Protein AF-A0A2T2V315-F1 (afdb_monomer_lite)

Foldseek 3Di:
DDVVVLVVLLVVLQVLLVVLVVQLVVLVVCVVVVVDPDPRSCVRHVVSNVSSVVSVVVSVVSVVVVVVVVVVVVPPD

Secondary structure (DSSP, 8-state):
--HHHHHHHHHHHHHHHHHHHHHHHHHHHHTTTTT--THHHIIIIIHHHHHHHHHHHHHHHHHHHHHHHHHHHTT--

pLDDT: mean 72.09, std 8.63, range [49.47, 85.44]

Structure (mmCIF, N/CA/C/O backbone):
data_AF-A0A2T2V315-F1
#
_entry.id   AF-A0A2T2V315-F1
#
loop_
_atom_site.group_PDB
_atom_site.id
_atom_site.type_symbol
_atom_site.label_atom_id
_atom_site.label_alt_id
_atom_site.label_comp_id
_atom_site.label_asym_id
_atom_site.label_entity_id
_atom_site.label_seq_id
_atom_site.pdbx_PDB_ins_code
_atom_site.Cartn_x
_atom_site.Cartn_y
_atom_site.Cartn_z
_atom_site.occupancy
_atom_site.B_iso_or_equiv
_atom_site.auth_seq_id
_atom_site.auth_comp_id
_atom_site.auth_asym_id
_atom_site.auth_atom_id
_atom_site.pdbx_PDB_model_num
ATOM 1 N N . MET A 1 1 ? 18.723 -2.128 -14.756 1.00 49.47 1 MET A N 1
ATOM 2 C CA . MET A 1 1 ? 17.763 -3.189 -14.377 1.00 49.47 1 MET A CA 1
ATOM 3 C C . MET A 1 1 ? 17.227 -3.754 -15.676 1.00 49.47 1 MET A C 1
ATOM 5 O O . MET A 1 1 ? 16.764 -2.956 -16.472 1.00 49.47 1 MET A O 1
ATOM 9 N N . THR A 1 2 ? 17.395 -5.051 -15.934 1.00 70.50 2 THR A N 1
ATOM 10 C CA . THR A 1 2 ? 17.036 -5.684 -17.218 1.00 70.50 2 THR A CA 1
ATOM 11 C C . THR A 1 2 ? 15.521 -5.644 -17.443 1.00 70.50 2 THR A C 1
ATOM 13 O O . THR A 1 2 ? 14.770 -5.834 -16.481 1.00 70.50 2 THR A O 1
ATOM 16 N N . ASP A 1 3 ? 15.067 -5.401 -18.674 1.00 68.19 3 ASP A N 1
ATOM 17 C CA . ASP A 1 3 ? 13.639 -5.245 -19.006 1.00 68.19 3 ASP A CA 1
ATOM 18 C C . ASP A 1 3 ? 12.784 -6.469 -18.646 1.00 68.19 3 ASP A C 1
ATOM 20 O O . ASP A 1 3 ? 11.669 -6.319 -18.139 1.00 68.19 3 ASP A O 1
ATOM 24 N N . ASP A 1 4 ? 13.343 -7.678 -18.754 1.00 72.50 4 ASP A N 1
ATOM 25 C CA . ASP A 1 4 ? 12.692 -8.924 -18.321 1.00 72.50 4 ASP A CA 1
ATOM 26 C C . ASP A 1 4 ? 12.315 -8.915 -16.828 1.00 72.50 4 ASP A C 1
ATOM 28 O O . ASP A 1 4 ? 11.261 -9.417 -16.412 1.00 72.50 4 ASP A O 1
ATOM 32 N N . THR A 1 5 ? 13.158 -8.292 -15.999 1.00 71.62 5 THR A N 1
ATOM 33 C CA . THR A 1 5 ? 12.924 -8.155 -14.559 1.00 71.62 5 THR A CA 1
ATOM 34 C C . THR A 1 5 ? 11.786 -7.175 -14.292 1.00 71.62 5 THR A C 1
ATOM 36 O O . THR A 1 5 ? 10.949 -7.436 -13.424 1.00 71.62 5 THR A O 1
ATOM 39 N N . LYS A 1 6 ? 11.698 -6.075 -15.052 1.00 64.69 6 LYS A N 1
ATOM 40 C CA . LYS A 1 6 ? 10.600 -5.107 -14.914 1.00 64.69 6 LYS A CA 1
ATOM 41 C C . LYS A 1 6 ? 9.266 -5.716 -15.350 1.00 64.69 6 LYS A C 1
ATOM 43 O O . LYS A 1 6 ? 8.277 -5.602 -14.628 1.00 64.69 6 LYS A O 1
ATOM 48 N N . GLN A 1 7 ? 9.232 -6.443 -16.465 1.00 72.31 7 GLN A N 1
ATOM 49 C CA . GLN A 1 7 ? 7.999 -7.073 -16.945 1.00 72.31 7 GLN A CA 1
ATOM 50 C C . GLN A 1 7 ? 7.484 -8.158 -15.982 1.00 72.31 7 GLN A C 1
ATOM 52 O O . GLN A 1 7 ? 6.280 -8.253 -15.719 1.00 72.31 7 GLN A O 1
ATOM 57 N N . THR A 1 8 ? 8.395 -8.930 -15.384 1.00 78.69 8 THR A N 1
ATOM 58 C CA . THR A 1 8 ? 8.049 -9.917 -14.351 1.00 78.69 8 THR A CA 1
ATOM 59 C C . THR A 1 8 ? 7.493 -9.247 -13.094 1.00 78.69 8 THR A C 1
ATOM 61 O O . THR A 1 8 ? 6.461 -9.685 -12.579 1.00 78.69 8 THR A O 1
ATOM 64 N N . LEU A 1 9 ? 8.121 -8.161 -12.625 1.00 75.69 9 LEU A N 1
ATOM 65 C CA . LEU A 1 9 ? 7.621 -7.380 -11.489 1.00 75.69 9 LEU A CA 1
ATOM 66 C C . LEU A 1 9 ? 6.224 -6.826 -11.769 1.00 75.69 9 LEU A C 1
ATOM 68 O O . LEU A 1 9 ? 5.335 -6.997 -10.939 1.00 75.69 9 LEU A O 1
ATOM 72 N N . PHE A 1 10 ? 6.004 -6.223 -12.940 1.00 74.94 10 PHE A N 1
ATOM 73 C CA . PHE A 1 10 ? 4.694 -5.704 -13.335 1.00 74.94 10 PHE A CA 1
ATOM 74 C C . PHE A 1 10 ? 3.613 -6.784 -13.243 1.00 74.94 10 PHE A C 1
ATOM 76 O O . PHE A 1 10 ? 2.567 -6.572 -12.630 1.00 74.94 10 PHE A O 1
ATOM 83 N N . ARG A 1 11 ? 3.882 -7.971 -13.795 1.00 76.62 11 ARG A N 1
ATOM 84 C CA . ARG A 1 11 ? 2.927 -9.083 -13.784 1.00 76.62 11 ARG A CA 1
ATOM 85 C C . ARG A 1 11 ? 2.609 -9.553 -12.364 1.00 76.62 11 ARG A C 1
ATOM 87 O O . ARG A 1 11 ? 1.449 -9.827 -12.064 1.00 76.62 11 ARG A O 1
ATOM 94 N N . TRP A 1 12 ?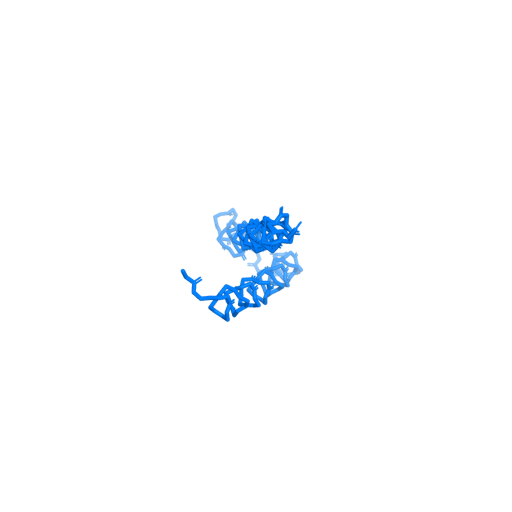 3.614 -9.599 -11.491 1.00 78.94 12 TRP A N 1
ATOM 95 C CA . TRP A 1 12 ? 3.439 -9.928 -10.076 1.00 78.94 12 TRP A CA 1
ATOM 96 C C . TRP A 1 12 ? 2.650 -8.861 -9.311 1.00 78.94 12 TRP A C 1
ATOM 98 O O . TRP A 1 12 ? 1.724 -9.212 -8.581 1.00 78.94 12 TRP A O 1
ATOM 108 N N . PHE A 1 13 ? 2.950 -7.574 -9.507 1.00 78.44 13 PHE A N 1
ATOM 109 C CA . PHE A 1 13 ? 2.209 -6.475 -8.879 1.00 78.44 13 PHE A CA 1
ATOM 110 C C . PHE A 1 13 ? 0.759 -6.420 -9.355 1.00 78.44 13 PHE A C 1
ATOM 112 O O . PHE A 1 13 ? -0.147 -6.233 -8.547 1.00 78.44 13 PHE A O 1
ATOM 119 N N . PHE A 1 14 ? 0.518 -6.645 -10.645 1.00 77.88 14 PHE A N 1
ATOM 120 C CA . PHE A 1 14 ? -0.826 -6.660 -11.210 1.00 77.88 14 PHE A CA 1
ATOM 121 C C . PHE A 1 14 ? -1.645 -7.862 -10.717 1.00 77.88 14 PHE A C 1
ATOM 123 O O . PHE A 1 14 ? -2.800 -7.711 -10.317 1.00 77.88 14 PHE A O 1
ATOM 130 N N . ALA A 1 15 ? -1.037 -9.053 -10.672 1.00 81.06 15 ALA A N 1
ATOM 131 C CA . ALA A 1 15 ? -1.669 -10.237 -10.094 1.00 81.06 15 ALA A CA 1
ATOM 132 C C . ALA A 1 15 ? -1.962 -10.047 -8.597 1.00 81.06 15 ALA A C 1
ATOM 134 O O . ALA A 1 15 ? -3.058 -10.371 -8.142 1.00 81.06 15 ALA A O 1
ATOM 135 N N . GLY A 1 16 ? -1.018 -9.461 -7.851 1.00 78.19 16 GLY A N 1
ATOM 136 C CA . GLY A 1 16 ? -1.197 -9.085 -6.451 1.00 78.19 16 GLY A CA 1
ATOM 137 C C . GLY A 1 16 ? -2.356 -8.108 -6.263 1.00 78.19 16 GLY A C 1
ATOM 138 O O . GLY A 1 16 ? -3.230 -8.357 -5.436 1.00 78.19 16 GLY A O 1
ATOM 139 N N . ALA A 1 17 ? -2.429 -7.052 -7.079 1.00 75.94 17 ALA A N 1
ATOM 140 C CA . ALA A 1 17 ? -3.522 -6.082 -7.050 1.00 75.94 17 ALA A CA 1
ATOM 141 C C . ALA A 1 17 ? -4.887 -6.751 -7.257 1.00 75.94 17 ALA A C 1
ATOM 143 O O . ALA A 1 17 ? -5.810 -6.508 -6.481 1.00 75.94 17 ALA A O 1
ATOM 144 N N . ALA A 1 18 ? -5.010 -7.631 -8.256 1.00 80.75 18 AL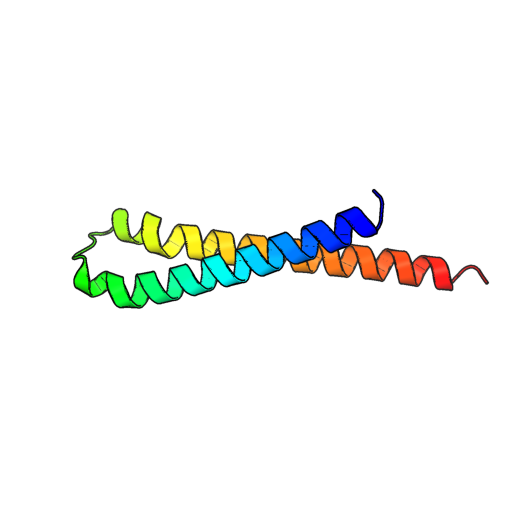A A N 1
ATOM 145 C CA . ALA A 1 18 ? -6.250 -8.355 -8.531 1.00 80.75 18 ALA A CA 1
ATOM 146 C C . ALA A 1 18 ? -6.671 -9.252 -7.354 1.00 80.75 18 ALA A C 1
ATOM 148 O O . ALA A 1 18 ? -7.847 -9.292 -6.989 1.00 80.75 18 ALA A O 1
ATOM 149 N N . LEU A 1 19 ? -5.707 -9.923 -6.720 1.00 83.94 19 LEU A N 1
ATOM 150 C CA . LEU A 1 19 ? -5.934 -10.765 -5.545 1.00 83.94 19 LEU A CA 1
ATOM 151 C C . LEU A 1 19 ? -6.393 -9.935 -4.336 1.00 83.94 19 LEU A C 1
ATOM 153 O O . LEU A 1 19 ? -7.366 -10.296 -3.675 1.00 83.94 19 LEU A O 1
ATOM 157 N N . PHE A 1 20 ? -5.748 -8.794 -4.087 1.00 81.00 20 PHE A N 1
ATOM 158 C CA . PHE A 1 20 ? -6.095 -7.881 -2.995 1.00 81.00 20 PHE A CA 1
ATOM 159 C C . PHE A 1 20 ? -7.455 -7.204 -3.196 1.00 81.00 20 PHE A C 1
ATOM 161 O O . PHE A 1 20 ? -8.239 -7.116 -2.249 1.00 81.00 20 PHE A O 1
ATOM 168 N N . TYR A 1 21 ? -7.782 -6.791 -4.421 1.00 75.00 21 TYR A N 1
ATOM 169 C CA . TYR A 1 21 ? -9.111 -6.270 -4.748 1.00 75.00 21 TYR A CA 1
ATOM 170 C C . TYR A 1 21 ? -10.193 -7.343 -4.623 1.00 75.00 21 TYR A C 1
ATOM 172 O O . TYR A 1 21 ? -11.244 -7.087 -4.033 1.00 75.00 21 TYR A O 1
ATOM 180 N N . GLY A 1 22 ? -9.930 -8.558 -5.111 1.00 80.81 22 GLY A N 1
ATOM 181 C CA . GLY A 1 22 ? -10.830 -9.696 -4.924 1.00 80.81 22 GLY A CA 1
ATOM 182 C C . GLY A 1 22 ? -11.079 -9.979 -3.442 1.00 80.81 22 GLY A C 1
ATOM 183 O O . GLY A 1 22 ? -12.223 -10.144 -3.018 1.00 80.81 22 GLY A O 1
ATOM 184 N N . TRP A 1 23 ? -10.025 -9.937 -2.627 1.00 80.12 23 TRP A N 1
ATOM 185 C CA . TRP A 1 23 ? -10.123 -10.107 -1.179 1.00 80.12 23 TRP A CA 1
ATOM 186 C C . TRP A 1 23 ? -10.911 -8.985 -0.487 1.00 80.12 23 TRP A C 1
ATOM 188 O O . TRP A 1 23 ? -11.690 -9.251 0.433 1.00 80.12 23 TRP A O 1
ATOM 198 N N . ALA A 1 24 ? -10.767 -7.737 -0.937 1.00 73.94 24 ALA A N 1
ATOM 199 C CA . ALA A 1 24 ? -11.547 -6.611 -0.425 1.00 73.94 24 ALA A CA 1
ATOM 200 C C . ALA A 1 24 ? -13.054 -6.793 -0.688 1.00 73.94 24 ALA A C 1
ATOM 202 O O . ALA A 1 24 ? -13.872 -6.557 0.203 1.00 73.94 24 ALA A O 1
ATOM 203 N N . ILE A 1 25 ? -13.424 -7.288 -1.874 1.00 77.50 25 ILE A N 1
ATOM 204 C CA . ILE A 1 25 ? -14.818 -7.601 -2.231 1.00 77.50 25 ILE A CA 1
ATOM 205 C C . ILE A 1 25 ? -15.363 -8.733 -1.352 1.00 77.50 25 ILE A C 1
ATOM 207 O O . ILE A 1 25 ? -16.464 -8.621 -0.810 1.00 77.50 25 ILE A O 1
ATOM 211 N N . VAL A 1 26 ? -14.581 -9.799 -1.149 1.00 78.88 26 VAL A N 1
ATOM 212 C CA . VAL A 1 26 ? -14.953 -10.893 -0.235 1.00 78.88 26 VAL A CA 1
ATOM 213 C C . VAL A 1 26 ? -15.142 -10.366 1.188 1.00 78.88 26 VAL A C 1
ATOM 215 O O . VAL A 1 26 ? -16.123 -10.713 1.842 1.00 78.88 26 VAL A O 1
ATOM 218 N N . SER A 1 27 ? -14.269 -9.473 1.655 1.00 70.69 27 SER A N 1
ATOM 219 C CA . SER A 1 27 ? -14.359 -8.874 2.992 1.00 70.69 27 SER A CA 1
ATOM 220 C C . SER A 1 27 ? -15.590 -7.985 3.175 1.00 70.69 27 SER A C 1
ATOM 222 O O . SER A 1 27 ? -16.181 -7.992 4.252 1.00 70.69 27 SER A O 1
ATOM 224 N N . LEU A 1 28 ? -16.031 -7.275 2.134 1.00 71.56 28 LEU A N 1
ATOM 225 C CA . LEU A 1 28 ? -17.291 -6.521 2.147 1.00 71.56 28 LEU A CA 1
ATOM 226 C C . LEU A 1 28 ? -18.512 -7.445 2.256 1.00 71.56 28 LEU A C 1
ATOM 228 O O . LEU A 1 28 ? -19.471 -7.127 2.957 1.00 71.56 28 LEU A O 1
ATOM 232 N N . TRP A 1 29 ? -18.469 -8.605 1.599 1.00 73.19 29 TRP A N 1
ATOM 233 C CA . TRP A 1 29 ? -19.579 -9.563 1.586 1.00 73.19 29 TRP A CA 1
ATOM 234 C C . TRP A 1 29 ? -19.636 -10.438 2.850 1.00 73.19 29 TRP A C 1
ATOM 236 O O . TRP A 1 29 ? -20.710 -10.800 3.334 1.00 73.19 29 TRP A O 1
ATOM 246 N N . VAL A 1 30 ? -18.472 -10.759 3.415 1.00 71.19 30 VAL A N 1
ATOM 247 C CA . V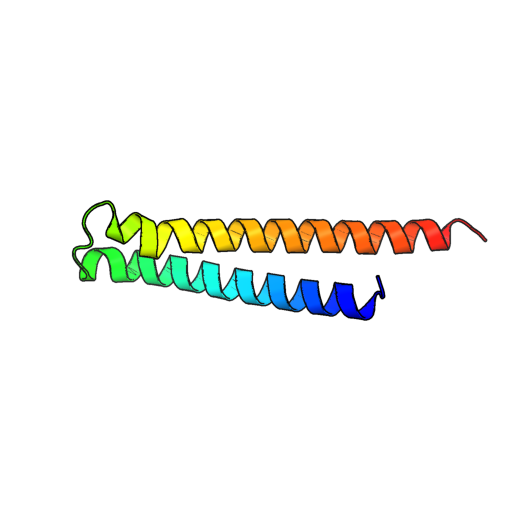AL A 1 30 ? -18.310 -11.557 4.641 1.00 71.19 30 VAL A CA 1
ATOM 248 C C . VAL A 1 30 ? -18.354 -10.685 5.905 1.00 71.19 30 VAL A C 1
ATOM 250 O O . VAL A 1 30 ? -18.716 -11.176 6.975 1.00 71.19 30 VAL A O 1
ATOM 253 N N . GLY A 1 31 ? -18.075 -9.385 5.789 1.00 64.88 31 GLY A N 1
ATOM 254 C CA . GLY A 1 31 ? -18.054 -8.413 6.887 1.00 64.88 31 GLY A CA 1
ATOM 255 C C . GLY A 1 31 ? -19.300 -8.424 7.784 1.00 64.88 31 GLY A C 1
ATOM 256 O O . GLY A 1 31 ? -19.146 -8.555 9.001 1.00 64.88 31 GLY A O 1
ATOM 257 N N . PRO A 1 32 ? -20.529 -8.385 7.230 1.00 63.41 32 PRO A N 1
ATOM 258 C CA . PRO A 1 32 ? -21.760 -8.485 8.018 1.00 63.41 32 PRO A CA 1
ATOM 259 C C . PRO A 1 32 ? -21.922 -9.847 8.708 1.00 63.41 32 PRO A C 1
ATOM 261 O O . PRO A 1 32 ? -22.495 -9.938 9.790 1.00 63.41 32 PRO A O 1
ATOM 264 N N . ARG A 1 33 ? -21.398 -10.918 8.097 1.00 64.94 33 ARG A N 1
ATOM 265 C CA . ARG A 1 33 ? -21.501 -12.301 8.589 1.00 64.94 33 ARG A CA 1
ATOM 266 C C . ARG A 1 33 ? -20.555 -12.599 9.751 1.00 64.94 33 ARG A C 1
ATOM 268 O O . ARG A 1 33 ? -20.839 -13.488 10.544 1.00 64.94 33 ARG A O 1
ATOM 275 N N . TRP A 1 34 ? -19.429 -11.894 9.837 1.00 65.81 34 TRP A N 1
ATOM 276 C CA . TRP A 1 34 ? -18.397 -12.136 10.851 1.00 65.81 34 TRP A CA 1
ATOM 277 C C . TRP A 1 34 ? -18.516 -11.234 12.090 1.00 65.81 34 TRP A C 1
ATOM 279 O O . TRP A 1 34 ? -17.680 -11.334 12.988 1.00 65.81 34 TRP A O 1
ATOM 289 N N . ASN A 1 35 ? -19.538 -10.368 12.162 1.00 62.59 35 ASN A N 1
ATOM 290 C CA . ASN A 1 35 ? -19.764 -9.426 13.270 1.00 62.59 35 ASN A CA 1
ATOM 291 C C . ASN A 1 35 ? -18.482 -8.649 13.659 1.00 62.59 35 ASN A C 1
ATOM 293 O O . ASN A 1 35 ? -18.179 -8.440 14.837 1.00 62.59 35 ASN A O 1
ATOM 297 N N . LEU A 1 36 ? -17.664 -8.300 12.654 1.00 60.28 36 LEU A N 1
ATOM 298 C CA . LEU A 1 36 ? -16.329 -7.738 12.857 1.00 60.28 36 LEU A CA 1
ATOM 299 C C . LEU A 1 36 ? -16.454 -6.301 13.356 1.00 60.28 36 LEU A C 1
ATOM 301 O O . LEU A 1 36 ? -16.733 -5.378 12.598 1.00 60.28 36 LEU A O 1
ATOM 305 N N . THR A 1 37 ? -16.218 -6.103 14.646 1.00 65.31 37 THR A N 1
ATOM 306 C CA . THR A 1 37 ? -16.214 -4.779 15.266 1.00 65.31 37 THR A CA 1
ATOM 307 C C . THR A 1 37 ? -14.948 -4.007 14.868 1.00 65.31 37 THR A C 1
ATOM 309 O O . THR A 1 37 ? -13.832 -4.518 15.000 1.00 65.31 37 THR A O 1
ATOM 312 N N . GLY A 1 38 ? -15.136 -2.773 14.382 1.00 67.94 38 GLY A N 1
ATOM 313 C CA . GLY A 1 38 ? -14.140 -1.704 14.191 1.00 67.94 38 GLY A CA 1
ATOM 314 C C . GLY A 1 38 ? -12.761 -2.129 13.671 1.00 67.94 38 GLY A C 1
ATOM 315 O O . GLY A 1 38 ? -12.509 -2.157 12.468 1.00 67.94 38 GLY A O 1
ATOM 316 N N . ALA A 1 39 ? -11.848 -2.448 14.592 1.00 71.81 39 ALA A N 1
ATOM 317 C CA . ALA A 1 39 ? -10.450 -2.758 14.292 1.00 71.81 39 ALA A CA 1
ATOM 318 C C . ALA A 1 39 ? -10.267 -4.002 13.405 1.00 71.81 39 ALA A C 1
ATOM 320 O O . ALA A 1 39 ? -9.395 -4.018 12.537 1.00 71.81 39 ALA A O 1
ATOM 321 N N . ARG A 1 40 ? -11.096 -5.041 13.572 1.00 70.94 40 ARG A N 1
ATOM 322 C CA . ARG A 1 40 ? -10.958 -6.265 12.762 1.00 70.94 40 ARG A CA 1
ATOM 323 C C . ARG A 1 40 ? -11.395 -6.047 11.315 1.00 70.94 40 ARG A C 1
ATOM 325 O O . ARG A 1 40 ? -10.795 -6.613 10.411 1.00 70.94 40 ARG A O 1
ATOM 332 N N . TYR A 1 41 ? -12.386 -5.188 11.089 1.00 69.19 41 TYR A N 1
ATOM 333 C CA . TYR A 1 41 ? -12.805 -4.810 9.740 1.00 69.19 41 TYR A CA 1
ATOM 334 C C . TYR A 1 41 ? -11.737 -3.961 9.029 1.00 69.19 41 TYR A C 1
ATOM 336 O O . TYR A 1 41 ? -11.459 -4.168 7.849 1.00 69.19 41 TYR A O 1
ATOM 344 N N . LEU A 1 42 ? -11.069 -3.069 9.770 1.00 70.19 42 LEU A N 1
ATOM 345 C CA . LEU A 1 42 ? -9.919 -2.301 9.279 1.00 70.19 42 LEU A CA 1
ATOM 346 C C . LEU A 1 42 ? -8.796 -3.220 8.771 1.00 70.19 42 LEU A C 1
ATOM 348 O O . LEU A 1 42 ? -8.297 -3.036 7.664 1.00 70.19 42 LEU A O 1
ATOM 352 N N . VAL A 1 43 ? -8.432 -4.242 9.548 1.00 76.62 43 VAL A N 1
ATOM 353 C CA . VAL A 1 43 ? -7.340 -5.159 9.183 1.00 76.62 43 VAL A CA 1
ATOM 354 C C . VAL A 1 43 ? -7.729 -6.086 8.032 1.00 76.62 43 VAL A C 1
ATOM 356 O O . VAL A 1 43 ? -6.929 -6.296 7.126 1.00 76.62 43 VAL A O 1
ATOM 359 N N . VAL A 1 44 ? -8.943 -6.640 8.048 1.00 74.56 44 VAL A N 1
ATOM 360 C CA . VAL A 1 44 ? -9.346 -7.677 7.082 1.00 74.56 44 VAL A CA 1
ATOM 361 C C . VAL A 1 44 ? -9.853 -7.083 5.765 1.00 74.56 44 VAL A C 1
ATOM 363 O O . VAL A 1 44 ? -9.681 -7.715 4.728 1.00 74.56 44 VAL A O 1
ATOM 366 N N . GLY A 1 45 ? -10.428 -5.876 5.782 1.00 72.69 45 GLY A N 1
ATOM 367 C CA . GLY A 1 45 ? -10.972 -5.209 4.594 1.00 72.69 45 GLY A CA 1
ATOM 368 C C . GLY A 1 45 ? -10.130 -4.035 4.093 1.00 72.69 45 GLY A C 1
ATOM 369 O O . GLY A 1 45 ? -9.755 -3.995 2.924 1.00 72.69 45 GLY A O 1
ATOM 370 N N . VAL A 1 46 ? -9.818 -3.072 4.965 1.00 75.31 46 VAL A N 1
ATOM 371 C CA . VAL A 1 46 ? -9.237 -1.781 4.544 1.00 75.31 46 VAL A CA 1
ATOM 372 C C . VAL A 1 46 ? -7.750 -1.887 4.216 1.00 75.31 46 VAL A C 1
ATOM 374 O O . VAL A 1 46 ? -7.328 -1.379 3.181 1.00 75.31 46 VAL A O 1
ATOM 377 N N . ILE A 1 47 ? -6.954 -2.567 5.048 1.00 80.81 47 ILE A N 1
ATOM 378 C CA . ILE A 1 47 ? -5.521 -2.785 4.776 1.00 80.81 47 ILE A CA 1
ATOM 379 C C . ILE A 1 47 ? -5.293 -3.518 3.441 1.00 80.81 47 ILE A C 1
ATOM 381 O O . ILE A 1 47 ? -4.510 -3.020 2.631 1.00 80.81 47 ILE A O 1
ATOM 385 N N . PRO A 1 48 ? -5.959 -4.652 3.152 1.00 77.06 48 PRO A N 1
ATOM 386 C CA . PRO A 1 48 ? -5.789 -5.320 1.866 1.00 77.06 48 PRO A CA 1
ATOM 387 C C . PRO A 1 48 ? -6.296 -4.486 0.684 1.00 77.06 48 PRO A C 1
ATOM 389 O O . PRO A 1 48 ? -5.642 -4.481 -0.354 1.00 77.06 48 PRO A O 1
ATOM 392 N N . ALA A 1 49 ? -7.382 -3.717 0.830 1.00 78.00 49 ALA A N 1
ATOM 393 C CA . ALA A 1 49 ? -7.808 -2.781 -0.215 1.00 78.00 49 ALA A CA 1
ATOM 394 C C . ALA A 1 49 ? -6.740 -1.705 -0.489 1.00 78.00 49 ALA A C 1
ATOM 396 O O . ALA A 1 49 ? -6.422 -1.418 -1.644 1.00 78.00 49 ALA A O 1
ATOM 397 N N . PHE A 1 50 ? -6.137 -1.153 0.567 1.00 79.81 50 PHE A N 1
ATOM 398 C CA . PHE A 1 50 ? -5.058 -0.173 0.459 1.00 79.81 50 PHE A CA 1
ATOM 399 C C . PHE A 1 50 ? -3.809 -0.768 -0.209 1.00 79.81 50 PHE A C 1
ATOM 401 O O . PHE A 1 50 ? -3.239 -0.152 -1.107 1.00 79.81 50 PHE A O 1
ATOM 408 N N . LEU A 1 51 ? -3.425 -1.996 0.155 1.00 81.00 51 LEU A N 1
ATOM 409 C CA . LEU A 1 51 ? -2.345 -2.735 -0.510 1.00 81.00 51 LEU A CA 1
ATOM 410 C C . LEU A 1 51 ? -2.633 -2.978 -1.994 1.00 81.00 51 LEU A C 1
ATOM 412 O O . LEU A 1 51 ? -1.723 -2.857 -2.813 1.00 81.00 51 LEU A O 1
ATOM 416 N N . GLY A 1 52 ? -3.890 -3.260 -2.348 1.00 78.31 52 GLY A N 1
ATOM 417 C CA . GLY A 1 52 ? -4.330 -3.359 -3.738 1.00 78.31 52 GLY A CA 1
ATOM 418 C C . GLY A 1 52 ? -4.071 -2.068 -4.516 1.00 78.31 52 GLY A C 1
ATOM 419 O O . GLY A 1 52 ? -3.451 -2.113 -5.575 1.00 78.31 52 GLY A O 1
ATOM 420 N N . VAL A 1 53 ? -4.459 -0.913 -3.963 1.00 81.25 53 VAL A N 1
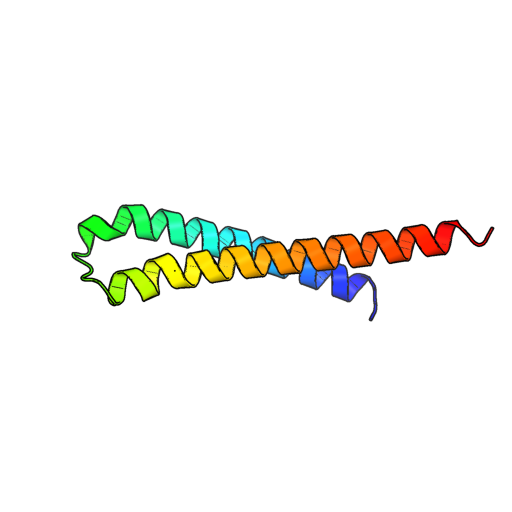ATOM 421 C CA . VAL A 1 53 ? -4.197 0.406 -4.571 1.00 81.25 53 VAL A CA 1
ATOM 422 C C . VAL A 1 53 ? -2.697 0.661 -4.728 1.00 81.25 53 VAL A C 1
ATOM 424 O O . VAL A 1 53 ? -2.262 1.057 -5.808 1.00 81.25 53 VAL A O 1
ATOM 427 N N . VAL A 1 54 ? -1.894 0.398 -3.692 1.00 84.44 54 VAL A N 1
ATOM 428 C CA . VAL A 1 54 ? -0.435 0.591 -3.746 1.00 84.44 54 VAL A CA 1
ATOM 429 C C . VAL A 1 54 ? 0.204 -0.303 -4.814 1.00 84.44 54 VAL A C 1
ATOM 431 O O . VAL A 1 54 ? 1.023 0.186 -5.591 1.00 84.44 54 VAL A O 1
ATOM 434 N N . CYS A 1 55 ? -0.202 -1.575 -4.920 1.00 78.12 55 CYS A N 1
ATOM 435 C CA . CYS A 1 55 ? 0.241 -2.468 -5.998 1.00 78.12 55 CYS A CA 1
ATOM 436 C C . CYS A 1 55 ? -0.103 -1.910 -7.383 1.00 78.12 55 CYS A C 1
ATOM 438 O O . CYS A 1 55 ? 0.750 -1.924 -8.268 1.00 78.12 55 CYS A O 1
ATOM 440 N N . THR A 1 56 ? -1.320 -1.394 -7.575 1.00 78.19 56 THR A N 1
ATOM 441 C CA . THR A 1 56 ? -1.728 -0.807 -8.858 1.00 78.19 56 THR A CA 1
ATOM 442 C C . THR A 1 56 ? -0.901 0.429 -9.198 1.00 78.19 56 THR A C 1
ATOM 444 O O . THR A 1 56 ? -0.461 0.560 -10.336 1.00 78.19 56 THR A O 1
ATOM 447 N N . VAL A 1 57 ? -0.642 1.311 -8.228 1.00 85.44 57 VAL A N 1
ATOM 448 C CA . VAL A 1 57 ? 0.198 2.503 -8.436 1.00 85.44 57 VAL A CA 1
ATOM 449 C C . VAL A 1 57 ? 1.625 2.105 -8.804 1.00 85.44 57 VAL A C 1
ATOM 451 O O . VAL A 1 57 ? 2.176 2.656 -9.753 1.00 85.44 57 VAL A O 1
ATOM 454 N N . PHE A 1 58 ? 2.207 1.117 -8.118 1.00 79.12 58 PHE A N 1
ATOM 455 C CA . PHE A 1 58 ? 3.531 0.594 -8.463 1.00 79.12 58 PHE A CA 1
ATOM 456 C C . PHE A 1 58 ? 3.561 -0.022 -9.861 1.00 79.12 58 PHE A C 1
ATOM 458 O O . PHE A 1 58 ? 4.483 0.258 -10.621 1.00 79.12 58 PHE A O 1
ATOM 465 N N . ALA A 1 59 ? 2.552 -0.815 -10.228 1.00 76.12 59 ALA A N 1
ATOM 466 C CA . ALA A 1 59 ? 2.440 -1.381 -11.569 1.00 76.12 59 ALA A CA 1
ATOM 467 C C . ALA A 1 59 ? 2.338 -0.281 -12.638 1.00 76.12 59 ALA A C 1
ATOM 469 O O . ALA A 1 59 ? 2.997 -0.368 -13.672 1.00 76.12 59 ALA A O 1
ATOM 470 N N . LEU A 1 60 ? 1.560 0.774 -12.376 1.00 78.31 60 LEU A N 1
ATOM 471 C CA . LEU A 1 60 ? 1.405 1.905 -13.287 1.00 78.31 60 LEU A CA 1
ATOM 472 C C . LEU A 1 60 ? 2.710 2.700 -13.436 1.00 78.31 60 LEU A C 1
ATOM 474 O O . LEU A 1 60 ? 3.113 3.010 -14.551 1.00 78.31 60 LEU A O 1
ATOM 478 N N . ALA A 1 61 ? 3.394 2.982 -12.324 1.00 80.44 61 ALA A N 1
ATOM 479 C CA . ALA A 1 61 ? 4.681 3.671 -12.327 1.00 80.44 61 ALA A CA 1
ATOM 480 C C . ALA A 1 61 ? 5.740 2.871 -13.095 1.00 80.44 61 ALA A C 1
ATOM 482 O O . ALA A 1 61 ? 6.469 3.434 -13.906 1.00 80.44 61 ALA A O 1
ATOM 483 N N . LEU A 1 62 ? 5.775 1.548 -12.897 1.00 74.88 62 LEU A N 1
ATOM 484 C CA . LEU A 1 62 ? 6.678 0.667 -13.631 1.00 74.88 62 LEU A CA 1
ATOM 485 C C . LEU A 1 62 ? 6.350 0.639 -15.131 1.00 74.88 62 LEU A C 1
ATOM 487 O O . LEU A 1 62 ? 7.257 0.585 -15.949 1.00 74.88 62 LEU A O 1
ATOM 491 N N . HIS A 1 63 ? 5.065 0.679 -15.496 1.00 77.50 63 HIS A N 1
ATOM 492 C CA . HIS A 1 63 ? 4.636 0.717 -16.894 1.00 77.50 63 HIS A CA 1
ATOM 493 C C . HIS A 1 63 ? 5.067 2.013 -17.592 1.00 77.50 63 HIS A C 1
ATOM 495 O O . HIS A 1 63 ? 5.601 1.954 -18.696 1.00 77.50 63 HIS A O 1
ATOM 501 N N . ILE A 1 64 ? 4.892 3.161 -16.928 1.00 78.94 64 ILE A N 1
ATOM 502 C CA . ILE A 1 64 ? 5.333 4.468 -17.437 1.00 78.94 64 ILE A CA 1
ATOM 503 C C . ILE A 1 64 ? 6.858 4.493 -17.597 1.00 78.94 64 ILE A C 1
ATOM 505 O O . ILE A 1 64 ? 7.348 4.903 -18.642 1.00 78.94 64 ILE A O 1
ATOM 509 N N . ASP A 1 65 ? 7.604 3.994 -16.608 1.00 76.88 65 ASP A N 1
ATOM 510 C CA . ASP A 1 65 ? 9.073 3.938 -16.649 1.00 76.88 65 ASP A CA 1
ATOM 511 C C . ASP A 1 65 ? 9.605 3.034 -17.779 1.00 76.88 65 ASP A C 1
ATOM 513 O O . ASP A 1 65 ? 10.627 3.339 -18.388 1.00 76.88 65 ASP A O 1
ATOM 517 N N . ILE A 1 66 ? 8.905 1.937 -18.099 1.00 70.62 66 ILE A N 1
ATOM 518 C CA . ILE A 1 66 ? 9.226 1.093 -19.264 1.00 70.62 66 ILE A CA 1
ATOM 519 C C . ILE A 1 66 ? 8.935 1.843 -20.575 1.00 70.62 66 ILE A C 1
ATOM 521 O O . ILE A 1 66 ? 9.774 1.834 -21.472 1.00 70.62 66 ILE A O 1
ATOM 525 N N . GLN A 1 67 ? 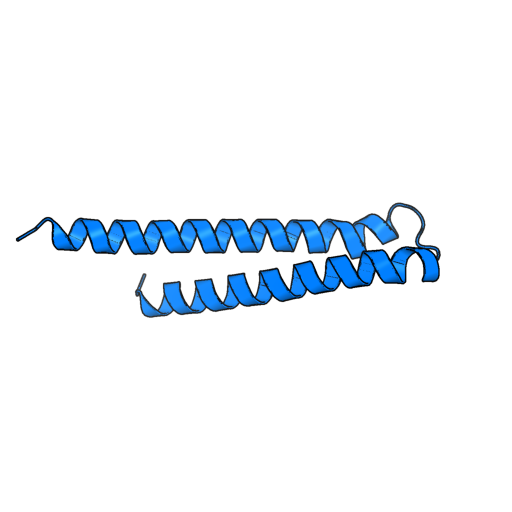7.777 2.505 -20.697 1.00 69.50 67 GLN A N 1
ATOM 526 C CA . GLN A 1 67 ? 7.417 3.244 -21.918 1.00 69.50 67 GLN A CA 1
A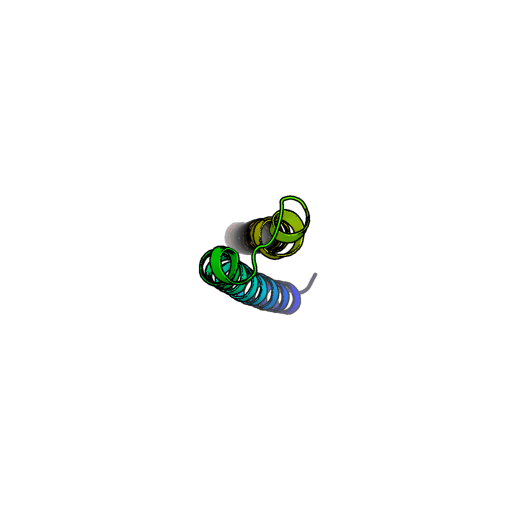TOM 527 C C . GLN A 1 67 ? 8.346 4.435 -22.198 1.00 69.50 67 GLN A C 1
ATOM 529 O O . GLN A 1 67 ? 8.670 4.701 -23.358 1.00 69.50 67 GLN A O 1
ATOM 534 N N . ASP A 1 68 ? 8.779 5.149 -21.160 1.00 67.31 68 ASP A N 1
ATOM 535 C CA . ASP A 1 68 ? 9.664 6.312 -21.291 1.00 67.31 68 ASP A CA 1
ATOM 536 C C . ASP A 1 68 ? 11.075 5.905 -21.765 1.00 67.31 68 ASP A C 1
ATOM 538 O O . ASP A 1 68 ? 11.682 6.559 -22.620 1.00 67.31 68 ASP A O 1
ATOM 542 N N . HIS A 1 69 ? 11.564 4.751 -21.296 1.00 59.66 69 HIS A N 1
ATOM 543 C CA . HIS A 1 69 ? 12.839 4.177 -21.735 1.00 59.66 69 HIS A CA 1
ATOM 544 C C . HIS A 1 69 ? 12.821 3.762 -23.215 1.00 59.66 69 HIS A C 1
ATOM 546 O O . HIS A 1 69 ? 13.785 4.012 -23.938 1.00 59.66 69 HIS A O 1
ATOM 552 N N . ASP A 1 70 ? 11.719 3.165 -23.676 1.00 58.22 70 ASP A N 1
ATOM 553 C CA . ASP A 1 70 ? 11.560 2.698 -25.062 1.00 58.22 70 ASP A CA 1
ATOM 554 C C . ASP A 1 70 ? 11.412 3.877 -26.051 1.00 58.22 70 ASP A C 1
ATOM 556 O O . ASP A 1 70 ? 11.974 3.889 -27.150 1.00 58.22 70 ASP A O 1
ATOM 560 N N . SER A 1 71 ? 10.732 4.944 -25.615 1.00 57.94 71 SER A N 1
ATOM 561 C CA . SER A 1 71 ? 10.544 6.179 -26.392 1.00 57.94 71 SER A CA 1
ATOM 562 C C . SER A 1 71 ? 11.844 6.972 -26.563 1.00 57.94 71 SER A C 1
ATOM 564 O O . SER A 1 71 ? 12.100 7.517 -27.637 1.00 57.94 71 SER A O 1
ATOM 566 N N . THR A 1 72 ? 12.695 7.001 -25.532 1.00 57.19 72 THR A N 1
ATOM 567 C CA . THR A 1 72 ? 14.011 7.662 -25.584 1.00 57.19 72 THR A CA 1
ATOM 568 C C . THR A 1 72 ? 14.961 6.959 -26.559 1.00 57.19 72 THR A C 1
ATOM 570 O O . THR A 1 72 ? 15.723 7.618 -27.260 1.00 57.19 72 THR A O 1
ATOM 573 N N . ASN A 1 73 ? 14.876 5.630 -26.668 1.00 54.41 73 ASN A N 1
ATOM 574 C CA . ASN A 1 73 ? 15.733 4.836 -27.554 1.00 54.41 73 ASN A CA 1
ATOM 575 C C . ASN A 1 73 ? 15.352 4.961 -29.047 1.00 54.41 73 ASN A C 1
ATOM 577 O O . ASN A 1 73 ? 16.172 4.729 -29.928 1.00 54.41 73 ASN A O 1
ATOM 581 N N . THR A 1 74 ? 14.115 5.366 -29.352 1.00 56.72 74 THR A N 1
ATOM 582 C CA . THR A 1 74 ? 13.648 5.577 -30.738 1.00 56.72 74 THR A CA 1
ATOM 583 C C . THR A 1 74 ? 14.034 6.963 -31.289 1.00 56.72 74 THR A C 1
ATOM 585 O O . THR A 1 74 ? 13.941 7.195 -32.492 1.00 56.72 74 THR A O 1
ATOM 588 N N . GLY A 1 75 ? 14.480 7.889 -30.432 1.00 51.88 75 GLY A N 1
ATOM 589 C CA . GLY A 1 75 ? 14.860 9.258 -30.808 1.00 51.88 75 GLY A CA 1
ATOM 590 C C . GLY A 1 75 ? 16.323 9.460 -31.227 1.00 51.88 75 GLY A C 1
ATOM 591 O O . GLY A 1 75 ? 16.679 10.583 -31.572 1.00 51.88 75 GLY A O 1
ATOM 592 N N . ASP A 1 76 ? 17.157 8.414 -31.188 1.00 52.34 76 ASP A N 1
ATOM 593 C CA . ASP A 1 76 ? 18.590 8.442 -31.545 1.00 52.34 76 ASP A CA 1
ATOM 594 C C . ASP A 1 76 ? 18.870 7.742 -32.896 1.00 52.34 76 ASP A C 1
ATOM 596 O O . ASP A 1 76 ? 19.773 6.914 -33.019 1.00 52.34 76 ASP A O 1
ATOM 600 N N . PHE A 1 77 ? 18.050 8.035 -33.913 1.00 49.81 77 PHE A N 1
ATOM 601 C CA . PHE A 1 77 ? 18.266 7.617 -35.306 1.00 49.81 77 PHE A CA 1
ATOM 602 C C . PHE A 1 77 ? 18.197 8.805 -36.268 1.00 49.81 77 PHE A C 1
ATOM 604 O O . PHE A 1 77 ? 17.276 9.642 -36.120 1.00 49.81 77 PHE A O 1
#

Sequence (77 aa):
MTDDTKQTLFRWFFAGAALFYGWAIVSLWVGPRWNLTGARYLVVGVIPAFLGVVCTVFALALHIDIQDHDSTNTGDF

Radius of gyration: 17.65 Å; chains: 1; bounding box: 40×22×51 Å